Protein AF-F3GQ84-F1 (afdb_monomer_lite)

Sequence (54 aa):
KPYLISRGGNLPLVIVLLGVFGGLLAFGFIGLFIGPTLLAVAYSLLTDWVGSER

Organism: NCBI:txid629263

Foldseek 3Di:
DCPPPPPPPPCDVVLLVCQQVVLCVPPNPVSNVVRSVVSSVVVVVVCVVVVVPD

pLDDT: mean 83.72, std 16.51, range [44.78, 97.75]

Structure (mmCIF, N/CA/C/O backbone):
data_AF-F3GQ84-F1
#
_entry.id   AF-F3GQ84-F1
#
loop_
_atom_site.group_PDB
_atom_site.id
_atom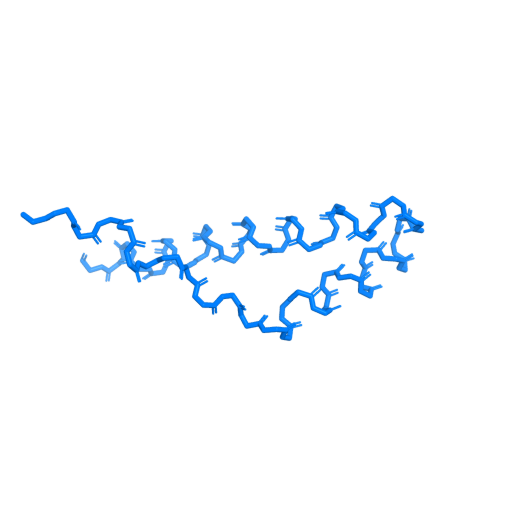_site.type_symbol
_atom_site.label_atom_id
_atom_site.label_alt_id
_atom_site.label_comp_id
_atom_site.label_asym_id
_atom_site.label_entity_id
_atom_site.label_seq_id
_atom_site.pdbx_PDB_ins_code
_atom_site.Cartn_x
_atom_site.Cartn_y
_atom_site.Cartn_z
_atom_site.occupancy
_atom_site.B_iso_or_equiv
_atom_site.auth_seq_id
_atom_site.auth_comp_id
_atom_site.auth_asym_id
_atom_site.auth_atom_id
_atom_site.pdbx_PDB_model_num
ATOM 1 N N . LYS A 1 1 ? -23.856 -20.602 9.991 1.00 46.09 1 LYS A N 1
ATOM 2 C CA . LYS A 1 1 ? -23.856 -19.729 8.78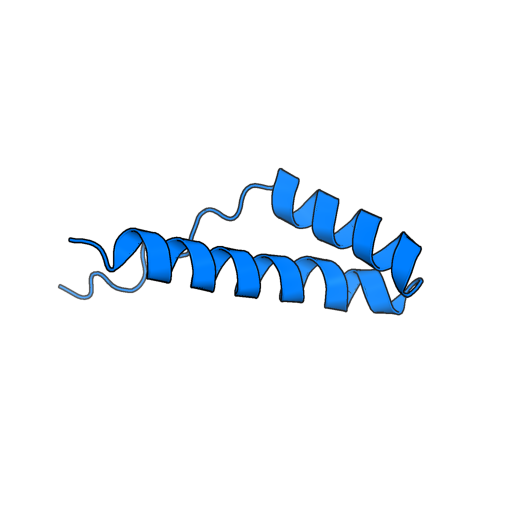6 1.00 46.09 1 LYS A CA 1
ATOM 3 C C . LYS A 1 1 ? -22.405 -19.429 8.446 1.00 46.09 1 LYS A C 1
ATOM 5 O O . LYS A 1 1 ? -21.726 -18.942 9.342 1.00 46.09 1 LYS A O 1
ATOM 10 N N . PRO A 1 2 ? -21.904 -19.762 7.246 1.00 48.06 2 PRO A N 1
ATOM 11 C CA . PRO A 1 2 ? -20.517 -19.482 6.904 1.00 48.06 2 PRO A CA 1
ATOM 12 C C . PRO A 1 2 ? -20.375 -17.967 6.731 1.00 48.06 2 PRO A C 1
ATOM 14 O O . PRO A 1 2 ? -20.730 -17.404 5.703 1.00 48.06 2 PRO A O 1
ATOM 17 N N . TYR A 1 3 ? -19.917 -17.298 7.786 1.00 57.78 3 TYR A N 1
ATOM 18 C CA . TYR A 1 3 ? -19.710 -15.847 7.848 1.00 57.78 3 TYR A CA 1
ATOM 19 C C . TYR A 1 3 ? -18.377 -15.410 7.206 1.00 57.78 3 TYR A C 1
ATOM 21 O O . TYR A 1 3 ? -17.974 -14.260 7.335 1.00 57.78 3 TYR A O 1
ATOM 29 N N . LEU A 1 4 ? -17.679 -16.339 6.544 1.00 59.12 4 LEU A N 1
ATOM 30 C CA . LEU A 1 4 ? -16.279 -16.198 6.135 1.00 59.12 4 LEU A CA 1
ATOM 31 C C . LEU A 1 4 ? -16.089 -15.784 4.667 1.00 59.12 4 LEU A C 1
ATOM 33 O O . LEU A 1 4 ? -14.976 -15.465 4.277 1.00 59.12 4 LEU A O 1
ATOM 37 N N . ILE A 1 5 ? -17.149 -15.754 3.851 1.00 58.41 5 ILE A N 1
ATOM 38 C CA . ILE A 1 5 ? -17.031 -15.484 2.402 1.00 58.41 5 ILE A CA 1
ATOM 39 C C . ILE A 1 5 ? -17.415 -14.040 2.030 1.00 58.41 5 ILE A C 1
ATOM 41 O O . ILE A 1 5 ? -16.998 -13.547 0.988 1.00 58.41 5 ILE A O 1
ATOM 45 N N . SER A 1 6 ? -18.152 -13.311 2.881 1.00 52.25 6 SER A N 1
ATOM 46 C CA . SER A 1 6 ? -18.633 -11.953 2.547 1.00 52.25 6 SER A CA 1
ATOM 47 C C . SER A 1 6 ? -17.753 -10.805 3.059 1.00 52.25 6 SER A C 1
ATOM 49 O O . SER A 1 6 ? -18.083 -9.645 2.821 1.00 52.25 6 SER A O 1
ATOM 51 N N . ARG A 1 7 ? -16.652 -11.099 3.763 1.00 58.12 7 ARG A N 1
ATOM 52 C CA . ARG A 1 7 ? -15.626 -10.110 4.132 1.00 58.12 7 ARG A CA 1
ATOM 53 C C . ARG A 1 7 ? -14.379 -10.259 3.265 1.00 58.12 7 ARG A C 1
ATOM 55 O O . ARG A 1 7 ? -13.278 -10.051 3.758 1.00 58.12 7 ARG A O 1
ATOM 62 N N . GLY A 1 8 ? -14.528 -10.614 1.986 1.00 57.91 8 GLY A N 1
ATOM 63 C CA . GLY A 1 8 ? -13.498 -10.252 1.015 1.00 57.91 8 GLY A CA 1
ATOM 64 C C . GLY A 1 8 ? -13.327 -8.747 1.153 1.00 57.91 8 GLY A C 1
ATOM 65 O O . GLY A 1 8 ? -14.236 -8.007 0.779 1.00 57.91 8 GLY A O 1
ATOM 66 N N . GLY A 1 9 ? -12.278 -8.330 1.872 1.00 62.34 9 GLY A N 1
ATOM 67 C CA . GLY A 1 9 ? -12.086 -6.946 2.268 1.00 62.34 9 GLY A CA 1
ATOM 68 C C . GLY A 1 9 ? -12.257 -6.119 1.016 1.00 62.34 9 GLY A C 1
ATOM 69 O O . GLY A 1 9 ? -11.637 -6.438 0.002 1.00 62.34 9 GLY A O 1
ATOM 70 N N . ASN A 1 10 ? -13.173 -5.151 1.045 1.00 68.31 10 ASN A N 1
ATOM 71 C CA . ASN A 1 10 ? -13.343 -4.214 -0.054 1.00 68.31 10 ASN A CA 1
ATOM 72 C C . ASN A 1 10 ? -12.033 -3.438 -0.154 1.00 68.31 10 ASN A C 1
ATOM 74 O O . ASN A 1 10 ? -11.909 -2.373 0.448 1.00 68.31 10 ASN A O 1
ATOM 78 N N . LEU A 1 11 ? -11.029 -4.027 -0.810 1.00 75.38 11 LEU A N 1
ATOM 79 C CA . LEU A 1 11 ? -9.702 -3.466 -0.901 1.00 75.38 11 LEU A CA 1
ATOM 80 C C . LEU A 1 11 ? -9.897 -2.190 -1.707 1.00 75.38 11 LEU A C 1
ATOM 82 O O . LEU A 1 11 ? -10.307 -2.271 -2.870 1.00 75.38 11 LEU A O 1
ATOM 86 N N . PRO A 1 12 ? -9.713 -1.014 -1.090 1.00 86.94 12 PRO A N 1
ATOM 87 C CA . PRO A 1 12 ? -10.009 0.234 -1.756 1.00 86.94 12 PRO A CA 1
ATOM 88 C C . PRO A 1 12 ? -9.236 0.285 -3.067 1.00 86.94 12 PRO A C 1
ATOM 90 O O . PRO A 1 12 ? -8.041 -0.017 -3.091 1.00 86.94 12 PRO A O 1
ATOM 93 N N . LEU A 1 13 ? -9.891 0.711 -4.149 1.00 90.69 13 LEU A N 1
ATOM 94 C CA . LEU A 1 13 ? -9.241 0.867 -5.454 1.00 90.69 13 LEU A CA 1
ATOM 95 C C . LEU A 1 13 ? -7.958 1.708 -5.339 1.00 90.69 13 LEU A C 1
ATOM 97 O O . LEU A 1 13 ? -6.973 1.445 -6.019 1.00 90.69 13 LEU A O 1
ATOM 101 N N . VAL A 1 14 ? -7.947 2.669 -4.412 1.00 92.81 14 VAL A N 1
ATOM 102 C CA . VAL A 1 14 ? -6.784 3.496 -4.075 1.00 92.81 14 VAL A CA 1
ATOM 103 C C . VAL A 1 14 ? -5.579 2.661 -3.623 1.00 92.81 14 VAL A C 1
ATOM 105 O O . VAL A 1 14 ? -4.471 2.938 -4.068 1.00 92.81 14 VAL A O 1
ATOM 108 N N . ILE A 1 15 ? -5.767 1.624 -2.796 1.00 93.00 15 ILE A N 1
ATOM 109 C CA . ILE A 1 15 ? -4.678 0.738 -2.342 1.00 93.00 15 ILE A CA 1
ATOM 110 C C . ILE A 1 15 ? -4.109 -0.048 -3.524 1.00 93.00 15 ILE A C 1
ATOM 112 O O . ILE A 1 15 ? -2.893 -0.162 -3.661 1.00 93.00 15 ILE A O 1
ATOM 116 N N . VAL A 1 16 ? -4.977 -0.537 -4.411 1.00 93.00 16 VAL A N 1
ATOM 117 C CA . VAL A 1 16 ? -4.556 -1.246 -5.627 1.00 93.00 16 VAL A CA 1
ATOM 118 C C . VAL A 1 16 ? -3.763 -0.315 -6.541 1.00 93.00 16 VAL A C 1
ATOM 120 O O . VAL A 1 16 ? -2.666 -0.671 -6.960 1.00 93.00 16 VAL A O 1
ATOM 123 N N . LEU A 1 17 ? -4.268 0.895 -6.802 1.00 95.44 17 LEU A N 1
ATOM 124 C CA . LEU A 1 17 ? -3.585 1.890 -7.631 1.00 95.44 17 LEU A CA 1
ATOM 125 C C . LEU A 1 17 ? -2.227 2.280 -7.040 1.00 95.44 17 LEU A C 1
ATOM 127 O O . LEU A 1 17 ? -1.235 2.284 -7.764 1.00 95.44 17 LEU A O 1
ATOM 131 N N . LEU A 1 18 ? -2.154 2.536 -5.731 1.00 96.62 18 LEU A N 1
ATOM 132 C CA . LEU A 1 18 ? -0.884 2.802 -5.052 1.00 96.62 18 LEU A CA 1
ATOM 133 C C . LEU A 1 18 ? 0.083 1.622 -5.168 1.00 96.62 18 LEU A C 1
ATOM 135 O O . LEU A 1 18 ? 1.268 1.836 -5.410 1.00 96.62 18 LEU A O 1
ATOM 139 N N . GLY A 1 19 ? -0.413 0.389 -5.063 1.00 95.69 19 GLY A N 1
ATOM 140 C CA . GLY A 1 19 ? 0.383 -0.814 -5.285 1.00 95.69 19 GLY A CA 1
ATOM 141 C C . GLY A 1 19 ? 0.929 -0.895 -6.709 1.00 95.69 19 GLY A C 1
ATOM 142 O O . GLY A 1 19 ? 2.111 -1.170 -6.884 1.00 95.69 19 GLY A O 1
ATOM 143 N N . VAL A 1 20 ? 0.109 -0.607 -7.725 1.00 96.81 20 VAL A N 1
ATOM 144 C CA . VAL A 1 20 ? 0.533 -0.636 -9.135 1.00 96.81 20 VAL A CA 1
ATOM 145 C C . VAL A 1 20 ? 1.581 0.443 -9.407 1.00 96.81 20 VAL A C 1
ATOM 147 O O . VAL A 1 20 ? 2.649 0.131 -9.930 1.00 96.81 20 VAL A O 1
ATOM 150 N N . PHE A 1 21 ? 1.314 1.700 -9.038 1.00 97.56 21 PHE A N 1
ATOM 151 C CA . PHE A 1 21 ? 2.240 2.810 -9.286 1.00 97.56 21 PHE A CA 1
ATOM 152 C C . PHE A 1 21 ? 3.527 2.677 -8.467 1.00 97.56 21 PHE A C 1
ATOM 154 O O . PHE A 1 21 ? 4.618 2.829 -9.011 1.00 97.56 21 PHE A O 1
ATOM 161 N N . GLY A 1 22 ? 3.419 2.345 -7.180 1.00 96.00 22 GLY A N 1
ATOM 162 C CA . GLY A 1 22 ? 4.575 2.139 -6.309 1.00 96.00 22 GLY A CA 1
ATOM 163 C C . GLY A 1 22 ? 5.417 0.940 -6.742 1.00 96.00 22 GLY A C 1
ATOM 164 O O . GLY A 1 22 ? 6.641 1.031 -6.795 1.00 96.00 22 GLY A O 1
ATOM 165 N N . GLY A 1 23 ? 4.767 -0.159 -7.131 1.00 96.75 23 GLY A N 1
ATOM 166 C CA . GLY A 1 23 ? 5.436 -1.334 -7.674 1.00 96.75 23 GLY A CA 1
ATOM 167 C C . GLY A 1 23 ? 6.164 -1.023 -8.978 1.00 96.75 23 GLY A C 1
ATOM 168 O O . GLY A 1 23 ? 7.338 -1.363 -9.109 1.00 96.75 23 GLY A O 1
ATOM 169 N N . LEU A 1 24 ? 5.507 -0.329 -9.912 1.00 97.75 24 LEU A N 1
ATOM 170 C CA . LEU A 1 24 ? 6.111 0.069 -11.183 1.00 97.75 24 LEU A CA 1
ATOM 171 C C . LEU A 1 24 ? 7.354 0.949 -10.983 1.00 97.75 24 LEU A C 1
ATOM 173 O O . LEU A 1 24 ? 8.362 0.739 -11.654 1.00 97.75 24 LEU A O 1
ATOM 177 N N . LEU A 1 25 ? 7.308 1.897 -10.044 1.00 97.38 25 LEU A N 1
ATOM 178 C CA . LEU A 1 25 ? 8.446 2.769 -9.740 1.00 97.38 25 LEU A CA 1
ATOM 179 C C . LEU A 1 25 ? 9.597 2.029 -9.036 1.00 97.38 25 LEU A C 1
ATOM 181 O O . LEU A 1 25 ? 10.756 2.321 -9.313 1.00 97.38 25 LEU A O 1
ATOM 185 N N . ALA A 1 26 ? 9.297 1.076 -8.147 1.00 96.50 26 ALA A N 1
ATOM 186 C CA . ALA A 1 26 ? 10.310 0.357 -7.369 1.00 96.50 26 ALA A CA 1
ATOM 187 C C . ALA A 1 26 ? 10.954 -0.820 -8.125 1.00 96.50 26 ALA A C 1
ATOM 189 O O . ALA A 1 26 ? 12.153 -1.058 -7.991 1.00 96.50 26 ALA A O 1
ATOM 190 N N . PHE A 1 27 ? 10.165 -1.568 -8.904 1.00 95.38 27 PHE A N 1
ATOM 191 C CA . PHE A 1 27 ? 10.568 -2.844 -9.513 1.00 95.38 27 PHE A CA 1
ATOM 192 C C . PHE A 1 27 ? 10.289 -2.923 -11.026 1.00 95.38 27 PHE A C 1
ATOM 194 O O . PHE A 1 27 ? 10.404 -3.997 -11.623 1.00 95.38 27 PHE A O 1
ATOM 201 N N . GLY A 1 28 ? 9.898 -1.819 -11.670 1.00 95.19 28 GLY A N 1
ATOM 202 C CA . GLY A 1 28 ? 9.550 -1.806 -13.092 1.00 95.19 28 GLY A CA 1
ATOM 203 C C . GLY A 1 28 ? 8.306 -2.647 -13.395 1.00 95.19 28 GLY A C 1
ATOM 204 O O . GLY A 1 28 ? 7.390 -2.759 -12.584 1.00 95.19 28 GLY A O 1
ATOM 205 N N . PHE A 1 29 ? 8.264 -3.284 -14.566 1.00 96.19 29 PHE A N 1
ATOM 206 C CA . PHE A 1 29 ? 7.095 -4.058 -15.012 1.00 96.19 29 PHE A CA 1
ATOM 207 C C . PHE A 1 29 ? 6.683 -5.188 -14.057 1.00 96.19 29 PHE A C 1
ATOM 209 O O . PHE A 1 29 ? 5.493 -5.438 -13.876 1.00 96.19 29 PHE A O 1
ATOM 216 N N . ILE A 1 30 ? 7.648 -5.846 -13.410 1.00 96.62 30 ILE A N 1
ATOM 217 C CA . ILE A 1 30 ? 7.383 -6.916 -12.432 1.00 96.62 30 ILE A CA 1
ATOM 218 C C . ILE A 1 30 ? 6.586 -6.369 -11.238 1.00 96.62 30 ILE A C 1
ATOM 220 O O . ILE A 1 30 ? 5.722 -7.044 -10.670 1.00 96.62 30 ILE A O 1
ATOM 224 N N . GLY A 1 31 ? 6.822 -5.105 -10.899 1.00 95.69 31 GLY A N 1
ATOM 225 C CA . GLY A 1 31 ? 6.135 -4.403 -9.834 1.00 95.69 31 GLY A CA 1
ATOM 226 C C . GLY A 1 31 ? 4.632 -4.223 -10.038 1.00 95.69 31 GLY A C 1
ATOM 227 O O . GLY A 1 31 ? 3.931 -4.092 -9.038 1.00 95.69 31 GLY A O 1
ATOM 228 N N . LEU A 1 32 ? 4.103 -4.302 -11.270 1.00 96.00 32 LEU A N 1
ATOM 229 C CA . LEU A 1 32 ? 2.647 -4.271 -11.493 1.00 96.00 32 LEU A CA 1
ATOM 230 C C . LEU A 1 32 ? 1.924 -5.446 -10.825 1.00 96.00 32 LEU A C 1
ATOM 232 O O . LEU A 1 32 ? 0.761 -5.311 -10.456 1.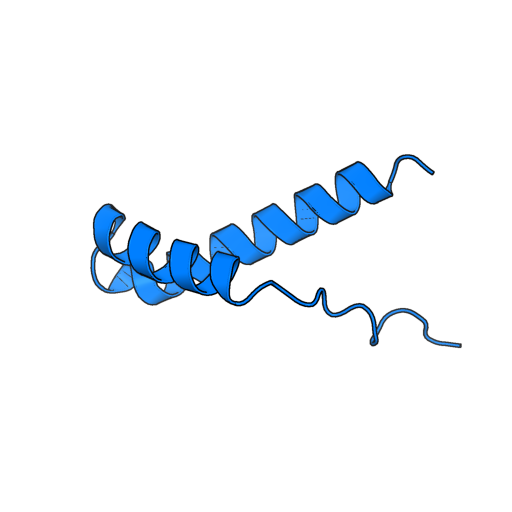00 96.00 32 LEU A O 1
ATOM 236 N N . PHE A 1 33 ? 2.603 -6.581 -10.662 1.00 94.31 33 PHE A N 1
ATOM 237 C CA . PHE A 1 33 ? 2.047 -7.758 -9.998 1.00 94.31 33 PHE A CA 1
ATOM 238 C C . PHE A 1 33 ? 2.412 -7.781 -8.516 1.00 94.31 33 PHE A C 1
ATOM 240 O O . PHE A 1 33 ? 1.552 -7.994 -7.662 1.00 94.31 33 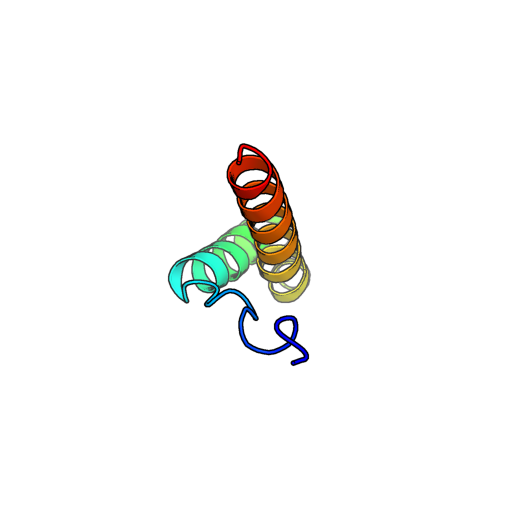PHE A O 1
ATOM 247 N N . ILE A 1 34 ? 3.685 -7.527 -8.200 1.00 96.12 34 ILE A N 1
ATOM 248 C CA . ILE A 1 34 ? 4.189 -7.599 -6.824 1.00 96.12 34 ILE A CA 1
ATOM 249 C C . ILE A 1 34 ? 3.584 -6.493 -5.954 1.00 96.12 34 ILE A C 1
ATOM 251 O O . ILE A 1 34 ? 3.152 -6.769 -4.839 1.00 96.12 34 ILE A O 1
ATOM 255 N N . GLY A 1 35 ? 3.509 -5.260 -6.458 1.00 95.75 35 GLY A N 1
ATOM 256 C CA . GLY A 1 35 ? 3.078 -4.096 -5.686 1.00 95.75 35 GLY A CA 1
ATOM 257 C C . GLY A 1 35 ? 1.661 -4.228 -5.118 1.00 95.75 35 GLY A C 1
ATOM 258 O O . GLY A 1 35 ? 1.507 -4.178 -3.896 1.00 95.75 35 GLY A O 1
ATOM 259 N N . PRO A 1 36 ? 0.625 -4.458 -5.948 1.00 94.56 36 PRO A N 1
ATOM 260 C CA . PRO A 1 36 ? -0.746 -4.635 -5.468 1.00 94.56 36 PRO A CA 1
ATOM 261 C C . PRO A 1 36 ? -0.907 -5.851 -4.560 1.00 94.56 36 PRO A C 1
ATOM 263 O O . PRO A 1 36 ? -1.589 -5.763 -3.544 1.00 94.56 36 PRO A O 1
ATOM 266 N N . THR A 1 37 ? -0.260 -6.970 -4.900 1.00 94.62 37 THR A N 1
ATOM 267 C CA . THR A 1 37 ? -0.353 -8.212 -4.119 1.00 94.62 37 THR A CA 1
ATOM 268 C C . THR A 1 37 ? 0.216 -8.020 -2.717 1.00 94.62 37 THR A C 1
ATOM 270 O O . THR A 1 37 ? -0.417 -8.390 -1.730 1.00 94.62 37 THR A O 1
ATOM 273 N N . LEU A 1 38 ? 1.386 -7.390 -2.614 1.00 95.31 38 LEU A N 1
ATOM 274 C CA . LEU A 1 38 ? 2.057 -7.165 -1.340 1.00 95.31 38 LEU A CA 1
ATOM 275 C C . LEU A 1 38 ? 1.293 -6.155 -0.473 1.00 95.31 38 LEU A C 1
ATOM 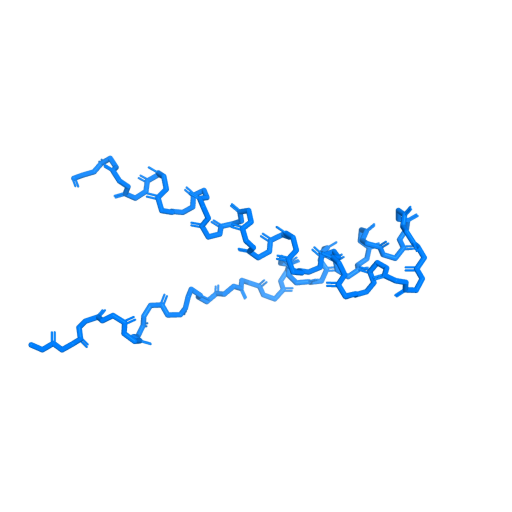277 O O . LEU A 1 38 ? 1.125 -6.391 0.723 1.00 95.31 38 LEU A O 1
ATOM 281 N N . LEU A 1 39 ? 0.751 -5.085 -1.072 1.00 93.88 39 LEU A N 1
ATOM 282 C CA . LEU A 1 39 ? -0.117 -4.135 -0.366 1.00 93.88 39 LEU A CA 1
ATOM 283 C C . LEU A 1 39 ? -1.431 -4.773 0.095 1.00 93.88 39 LEU A C 1
ATOM 285 O O . LEU A 1 39 ? -1.875 -4.488 1.203 1.00 93.88 39 LEU A O 1
ATOM 289 N N . ALA A 1 40 ? -2.043 -5.640 -0.714 1.00 91.62 40 ALA A N 1
ATOM 290 C CA . ALA A 1 40 ? -3.265 -6.351 -0.345 1.00 91.62 40 ALA A CA 1
ATOM 291 C C . ALA A 1 40 ? -3.044 -7.267 0.866 1.00 91.62 40 ALA A C 1
ATOM 293 O O . ALA A 1 40 ? -3.837 -7.245 1.806 1.00 91.62 40 ALA A O 1
ATOM 294 N N . VAL A 1 41 ? -1.945 -8.029 0.870 1.00 92.44 41 VAL A N 1
ATOM 295 C CA . VAL A 1 41 ? -1.575 -8.903 1.993 1.00 92.44 41 VAL A CA 1
ATOM 296 C C . VAL A 1 41 ? -1.267 -8.080 3.239 1.00 92.44 41 VAL A C 1
ATOM 298 O O . VAL A 1 41 ? -1.816 -8.362 4.299 1.00 92.44 41 VAL A O 1
ATOM 301 N N . ALA A 1 42 ? -0.446 -7.033 3.119 1.00 92.12 42 ALA A N 1
ATOM 302 C CA . ALA A 1 42 ? -0.124 -6.159 4.242 1.00 92.12 42 ALA A CA 1
ATOM 303 C C . ALA A 1 42 ? -1.381 -5.490 4.817 1.00 92.12 42 ALA A C 1
ATOM 305 O O . ALA A 1 42 ? -1.558 -5.464 6.031 1.00 92.12 42 ALA A O 1
ATOM 306 N N . TYR A 1 43 ? -2.282 -5.004 3.958 1.00 89.88 43 TYR A N 1
ATOM 307 C CA . TYR A 1 43 ? -3.556 -4.432 4.382 1.00 89.88 43 TYR A CA 1
ATOM 308 C C . TYR A 1 43 ? -4.418 -5.462 5.112 1.00 89.88 43 TYR A C 1
ATOM 310 O O . TYR A 1 43 ? -4.891 -5.159 6.199 1.00 89.88 43 TYR A O 1
ATOM 318 N N . SER A 1 44 ? -4.558 -6.678 4.572 1.00 87.81 44 SER A N 1
ATOM 319 C CA . SER A 1 44 ? -5.310 -7.760 5.222 1.00 87.81 44 SER A CA 1
ATOM 320 C C . SER A 1 44 ? -4.740 -8.099 6.600 1.00 87.81 44 SER A C 1
ATOM 322 O O . SER A 1 44 ? -5.490 -8.198 7.565 1.00 87.81 44 SER A O 1
ATOM 324 N N . LEU A 1 45 ? -3.414 -8.222 6.716 1.00 90.12 45 LEU A N 1
ATOM 325 C CA . LEU A 1 45 ? -2.747 -8.512 7.986 1.00 90.12 45 LEU A CA 1
ATOM 326 C C . LEU A 1 45 ? -2.930 -7.379 8.997 1.00 90.12 45 LEU A C 1
ATOM 328 O O . LEU A 1 45 ? -3.182 -7.642 10.167 1.00 90.12 45 LEU A O 1
ATOM 332 N N . LEU A 1 46 ? -2.837 -6.122 8.555 1.00 88.94 46 LEU A N 1
ATOM 333 C CA . LEU A 1 46 ? -3.079 -4.962 9.410 1.00 88.94 46 LEU A CA 1
ATOM 334 C C . LEU A 1 46 ? -4.541 -4.886 9.856 1.00 88.94 46 LEU A C 1
ATOM 336 O O . LEU A 1 46 ? -4.800 -4.602 11.021 1.00 88.94 46 LEU A O 1
ATOM 340 N N . THR A 1 47 ? -5.498 -5.152 8.964 1.00 85.31 47 THR A N 1
ATOM 341 C CA . THR A 1 47 ? -6.922 -5.159 9.319 1.00 85.31 47 THR A CA 1
ATOM 342 C C . THR A 1 47 ? -7.272 -6.298 10.260 1.00 85.31 47 THR A C 1
ATOM 344 O O . THR A 1 47 ? -8.071 -6.094 11.171 1.00 85.31 47 THR A O 1
ATOM 347 N N . ASP A 1 48 ? -6.659 -7.467 10.078 1.00 86.81 48 ASP A N 1
ATOM 348 C CA . ASP A 1 48 ? -6.843 -8.609 10.969 1.00 86.81 48 ASP A CA 1
ATOM 349 C C . ASP A 1 48 ? -6.191 -8.346 12.326 1.00 86.81 48 ASP A C 1
ATOM 351 O O . ASP A 1 48 ? -6.797 -8.624 13.354 1.00 86.81 48 ASP A O 1
ATOM 355 N N . TRP A 1 49 ? -5.003 -7.736 12.353 1.00 87.00 49 TRP A N 1
ATOM 356 C CA . TRP A 1 49 ? -4.311 -7.375 13.590 1.00 87.00 49 TRP A CA 1
ATOM 357 C C . TRP A 1 49 ? -5.074 -6.317 14.396 1.00 87.00 4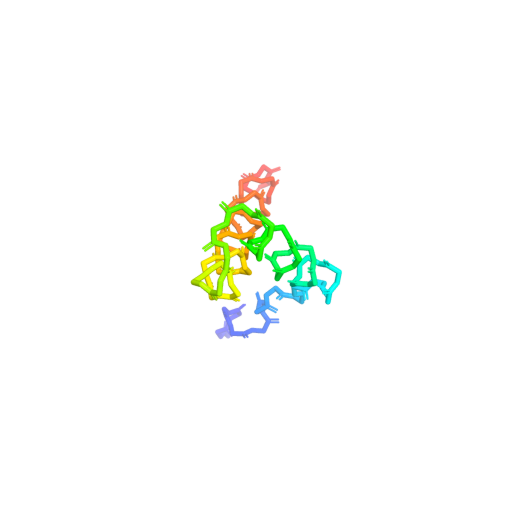9 TRP A C 1
ATOM 359 O O . TRP A 1 49 ? -5.350 -6.529 15.572 1.00 87.00 49 TRP A O 1
ATOM 369 N N . VAL A 1 50 ? -5.502 -5.222 13.759 1.00 86.19 50 VAL A N 1
ATOM 370 C CA . VAL A 1 50 ? -6.315 -4.174 14.407 1.00 86.19 50 VAL A CA 1
ATOM 371 C C . VAL A 1 50 ? -7.707 -4.701 14.785 1.00 86.19 50 VAL A C 1
ATOM 373 O O . VAL A 1 50 ? -8.283 -4.292 15.790 1.00 86.19 50 VAL A O 1
ATOM 376 N N . GLY A 1 51 ? -8.265 -5.617 13.990 1.00 75.25 51 GLY A N 1
ATOM 377 C CA . GLY A 1 51 ? -9.541 -6.277 14.263 1.00 75.25 51 GLY A CA 1
ATOM 378 C C . GLY A 1 51 ? -9.472 -7.362 15.342 1.00 75.25 51 GLY A C 1
ATOM 379 O O . GLY A 1 51 ? -10.509 -7.687 15.914 1.00 75.25 51 GLY A O 1
ATOM 380 N N . SER A 1 52 ? -8.278 -7.887 15.634 1.00 61.53 52 SER A N 1
ATOM 381 C CA . SER A 1 52 ? -8.010 -8.879 16.683 1.00 61.53 52 SER A CA 1
ATOM 382 C C . SER A 1 52 ? -8.044 -8.281 18.095 1.00 61.53 52 SER A C 1
ATOM 384 O O . SER A 1 52 ? -7.960 -9.028 19.067 1.00 61.53 52 SER A O 1
ATOM 386 N N . GLU A 1 53 ? -8.187 -6.960 18.224 1.00 54.88 53 GLU A N 1
ATOM 387 C CA . GLU A 1 53 ? -8.328 -6.251 19.500 1.00 54.88 53 GLU A CA 1
ATOM 388 C C . GLU A 1 53 ? -9.809 -6.018 19.874 1.00 54.88 53 GLU A C 1
ATOM 390 O O . GLU A 1 53 ? -10.215 -4.928 20.288 1.00 54.88 53 GLU A O 1
ATOM 395 N N . ARG A 1 54 ? -10.639 -7.056 19.692 1.00 44.78 54 ARG A N 1
ATOM 396 C CA . ARG A 1 54 ? -11.936 -7.242 20.364 1.00 44.78 54 ARG A CA 1
ATOM 397 C C . ARG A 1 54 ? -12.200 -8.711 20.658 1.00 44.78 54 ARG A C 1
ATOM 399 O O . ARG A 1 54 ? -12.163 -9.513 19.700 1.00 44.78 54 ARG A O 1
#

Secondary structure (DSSP, 8-state):
--TTSTT-----HHHHHHHHHHHHHHHGGGHHHHHHHHHHHHHHHHHHHHHT--

Radius of gyration: 13.35 Å; chains: 1; bounding box: 34×23×35 Å